Protein AF-A0A7W1ELS9-F1 (afdb_monomer)

Secondary structure (DSSP, 8-state):
--TTHHHHHHHHHHHS-SSSHHHHHHHHHHHHIIIIIB-SSSB-GGG-TTGGG-TTSSS---

Radius of gyration: 13.37 Å; Cα contacts (8 Å, |Δi|>4): 27; chains: 1; bounding box: 28×30×30 Å

Mean predicted aligned error: 5.07 Å

Foldseek 3Di:
DDPCPVVVVVVCVVPADPDDPSNVVVVVVVVCCDVPACDPPDHNLVPRPCNVVDPPRPDDDD

Nearest PDB structures (foldseek):
  4uob-assembly1_A  TM=8.297E-01  e=1.656E-01  Deinococcus radiodurans R1 = ATCC 13939 = DSM 20539
  8a5g-assembly1_A  TM=8.716E-01  e=6.743E-01  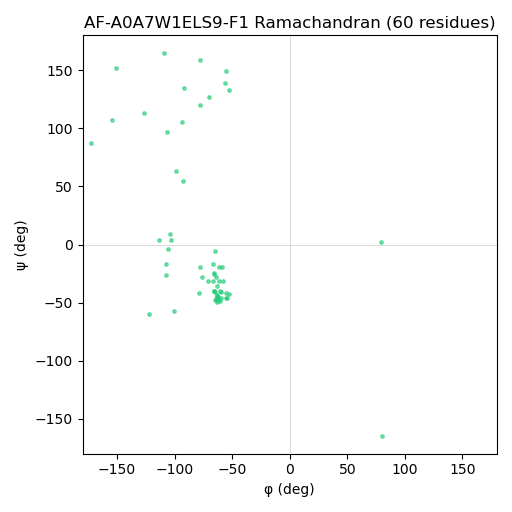Deinococcus radiodurans R1 = ATCC 13939 = DSM 20539
  1p59-assembly1_A  TM=6.051E-01  e=5.860E-01  Geobacillus stearothermophilus
  7rdt-assembly1_A  TM=7.047E-01  e=1.566E+00  Homo sapiens

pLDDT: mean 90.19, std 12.39, range [40.0, 98.0]

Solvent-accessible surface area (backbone atoms only — not comparable to full-atom values): 3999 Å² total; per-residue (Å²): 140,59,92,62,48,69,58,53,56,52,53,51,66,74,71,53,56,91,62,67,70,60,30,55,51,50,54,50,51,53,51,49,39,42,69,76,29,62,29,97,87,68,61,41,51,94,78,36,93,57,37,96,77,39,93,79,41,94,74,80,94,126

Structure (mmCIF, N/CA/C/O backbone):
data_AF-A0A7W1ELS9-F1
#
_entry.id   AF-A0A7W1ELS9-F1
#
loop_
_atom_site.group_PDB
_atom_site.id
_atom_site.type_symbol
_atom_site.label_atom_id
_atom_site.label_alt_id
_atom_site.label_comp_id
_atom_site.label_asym_id
_atom_site.label_entity_id
_atom_site.label_seq_id
_atom_site.pdbx_PDB_ins_code
_atom_site.Cartn_x
_atom_site.Cartn_y
_atom_site.Cartn_z
_atom_site.occupancy
_atom_site.B_iso_or_equiv
_atom_site.auth_seq_id
_atom_site.auth_comp_id
_atom_site.auth_asym_id
_atom_site.auth_atom_id
_atom_site.pdbx_PDB_model_num
ATOM 1 N N . THR A 1 1 ? -9.782 8.541 -15.938 1.00 56.44 1 THR A N 1
ATOM 2 C CA . THR A 1 1 ? -10.370 7.186 -15.905 1.00 56.44 1 THR A CA 1
ATOM 3 C C . THR A 1 1 ? -9.419 6.256 -16.649 1.00 56.44 1 THR A C 1
ATOM 5 O O . THR A 1 1 ? -9.130 6.501 -17.810 1.00 56.44 1 THR A O 1
ATOM 8 N N . GLY A 1 2 ? -8.804 5.284 -15.969 1.00 80.31 2 GLY A N 1
ATOM 9 C CA . GLY A 1 2 ? -7.804 4.375 -16.562 1.00 80.31 2 GLY A CA 1
ATOM 10 C C . GLY A 1 2 ? -8.338 2.950 -16.720 1.00 80.31 2 GLY A C 1
ATOM 11 O O . GLY A 1 2 ? -9.344 2.598 -16.096 1.00 80.31 2 GLY A O 1
ATOM 12 N N . ARG A 1 3 ? -7.661 2.112 -17.522 1.00 85.00 3 ARG A N 1
ATOM 13 C CA . ARG A 1 3 ? -7.963 0.668 -17.580 1.00 85.00 3 ARG A CA 1
ATOM 14 C C . ARG A 1 3 ? -7.940 0.082 -16.165 1.00 85.00 3 ARG A C 1
ATOM 16 O O . ARG A 1 3 ? -7.035 0.369 -15.390 1.00 85.00 3 ARG A O 1
ATOM 23 N N . GLY A 1 4 ? -8.958 -0.708 -15.829 1.00 90.44 4 GLY A N 1
ATOM 24 C CA . GLY A 1 4 ? -9.067 -1.375 -14.528 1.00 90.44 4 GLY A CA 1
ATOM 25 C C . GLY A 1 4 ? -9.554 -0.504 -13.364 1.00 90.44 4 GLY A C 1
ATOM 26 O O . GLY A 1 4 ? -9.669 -1.021 -12.258 1.00 90.44 4 GLY A O 1
ATOM 27 N N . GLN A 1 5 ? -9.903 0.775 -13.572 1.00 93.31 5 GLN A N 1
ATOM 28 C CA . GLN A 1 5 ? -10.334 1.662 -12.478 1.00 93.31 5 GLN A CA 1
ATOM 29 C C . GLN A 1 5 ? -11.519 1.097 -11.672 1.00 93.31 5 GLN A C 1
ATOM 31 O O . GLN A 1 5 ? -11.510 1.174 -10.446 1.00 93.31 5 GLN A O 1
ATOM 36 N N . GLN A 1 6 ? -12.516 0.500 -12.333 1.00 94.38 6 GLN A N 1
ATOM 37 C CA . GLN A 1 6 ? -13.657 -0.119 -11.644 1.00 94.38 6 GLN A CA 1
ATOM 38 C C . GLN A 1 6 ? -13.228 -1.300 -10.761 1.00 94.38 6 GLN A C 1
ATOM 40 O O . GLN A 1 6 ? -13.662 -1.395 -9.614 1.00 94.38 6 GLN A O 1
ATOM 45 N N . ALA A 1 7 ? -12.341 -2.163 -11.266 1.00 93.81 7 ALA A N 1
ATOM 46 C CA . ALA A 1 7 ? -11.821 -3.302 -10.514 1.00 93.81 7 ALA A CA 1
ATOM 47 C C . ALA A 1 7 ? -11.022 -2.838 -9.286 1.00 93.81 7 ALA A C 1
ATOM 49 O O . ALA A 1 7 ? -11.261 -3.322 -8.182 1.00 93.81 7 ALA A O 1
ATOM 50 N N . VAL A 1 8 ? -10.154 -1.832 -9.451 1.00 93.25 8 VAL A N 1
ATOM 51 C CA . VAL A 1 8 ? -9.371 -1.247 -8.350 1.00 93.25 8 VAL A CA 1
ATOM 52 C C . VAL A 1 8 ? -10.281 -0.667 -7.263 1.00 93.25 8 VAL A C 1
ATOM 54 O O . VAL A 1 8 ? -10.097 -0.969 -6.087 1.00 93.25 8 VAL A O 1
ATOM 57 N N . TRP A 1 9 ? -11.316 0.098 -7.629 1.00 94.50 9 TRP A N 1
ATOM 58 C CA . TRP A 1 9 ? -12.283 0.631 -6.659 1.00 94.50 9 TRP A CA 1
ATOM 59 C C . TRP A 1 9 ? -13.142 -0.446 -5.989 1.00 94.50 9 TRP A C 1
ATOM 61 O O . TRP A 1 9 ? -13.554 -0.282 -4.839 1.00 94.50 9 TRP A O 1
ATOM 71 N N . SER A 1 10 ? -13.435 -1.545 -6.685 1.00 96.12 10 SER A N 1
ATOM 72 C CA . SER A 1 10 ? -14.118 -2.695 -6.088 1.00 96.12 10 SER A CA 1
ATOM 73 C C . SER A 1 10 ? -13.253 -3.357 -5.014 1.00 96.12 10 SER A C 1
ATOM 75 O O . SER A 1 10 ? -13.719 -3.567 -3.896 1.00 96.12 10 SER A O 1
ATOM 77 N N . ILE A 1 11 ? -11.978 -3.609 -5.322 1.00 94.94 11 ILE A N 1
ATOM 78 C CA . ILE A 1 11 ? -11.016 -4.200 -4.384 1.00 94.94 11 ILE A CA 1
ATOM 79 C C . ILE A 1 11 ? -10.819 -3.281 -3.177 1.00 94.94 11 ILE A C 1
ATOM 81 O O . ILE A 1 11 ? -10.951 -3.739 -2.044 1.00 94.94 11 ILE A O 1
ATOM 85 N N . ALA A 1 12 ? -10.597 -1.982 -3.397 1.00 94.88 12 ALA A N 1
ATOM 86 C CA . ALA A 1 12 ? -10.420 -1.015 -2.316 1.00 94.88 12 ALA A CA 1
ATOM 87 C C . ALA A 1 12 ? -11.598 -1.042 -1.328 1.00 94.88 12 ALA A C 1
ATOM 89 O O . ALA A 1 12 ? -11.394 -1.139 -0.122 1.00 94.88 12 ALA A O 1
ATOM 90 N N . ARG A 1 13 ? -12.842 -1.058 -1.827 1.00 94.31 13 ARG A N 1
ATOM 91 C CA . ARG A 1 13 ? -14.039 -1.159 -0.973 1.00 94.31 13 ARG A CA 1
ATOM 92 C C . ARG A 1 13 ? -14.131 -2.472 -0.193 1.00 94.31 13 ARG A C 1
ATOM 94 O O . ARG A 1 13 ? -14.745 -2.477 0.868 1.00 94.31 13 ARG A O 1
ATOM 101 N N . SER A 1 14 ? -13.557 -3.561 -0.703 1.00 95.50 14 SER A N 1
ATOM 102 C CA . SER A 1 14 ? -13.600 -4.871 -0.039 1.00 95.50 14 SER A CA 1
ATOM 103 C C . SER A 1 14 ? -12.637 -4.993 1.146 1.00 95.50 14 SER A C 1
ATOM 105 O O . SER A 1 14 ? -12.927 -5.741 2.074 1.00 95.50 14 SER A O 1
ATOM 107 N N . ILE A 1 15 ? -11.526 -4.246 1.139 1.00 93.19 15 ILE A N 1
ATOM 108 C CA . ILE A 1 15 ? -10.471 -4.343 2.165 1.00 93.19 15 ILE A CA 1
ATOM 109 C C . ILE A 1 15 ? -10.433 -3.1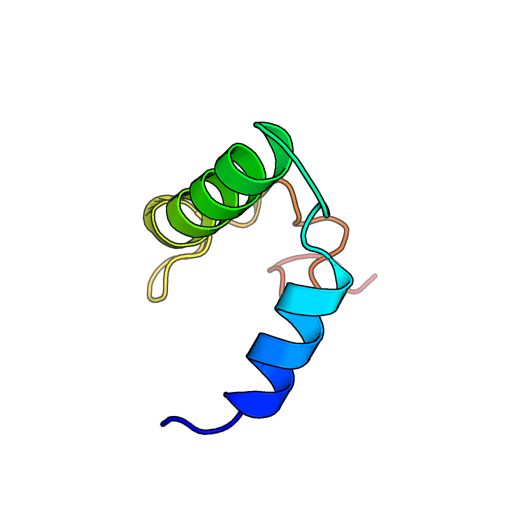51 3.128 1.00 93.19 15 ILE A C 1
ATOM 111 O O . ILE A 1 15 ? -9.813 -3.239 4.188 1.00 93.19 15 ILE A O 1
ATOM 115 N N . LEU A 1 16 ? -11.068 -2.031 2.772 1.00 94.44 16 LEU A N 1
ATOM 116 C CA . LEU A 1 16 ? -11.009 -0.808 3.564 1.00 94.44 16 LEU A CA 1
ATOM 117 C C . LEU A 1 16 ? -11.793 -0.963 4.884 1.00 94.44 16 LEU A C 1
ATOM 119 O O . LEU A 1 16 ? -12.990 -1.270 4.853 1.00 94.44 16 LEU A O 1
ATOM 123 N N . PRO A 1 17 ? -11.176 -0.686 6.051 1.00 94.75 17 PRO A N 1
ATOM 124 C CA . PRO A 1 17 ? -11.892 -0.642 7.322 1.00 94.75 17 PRO A CA 1
ATOM 125 C C . PRO A 1 17 ? -13.050 0.362 7.271 1.00 94.75 17 PRO A C 1
ATOM 127 O O . PRO A 1 17 ? -12.905 1.460 6.728 1.00 94.75 17 PRO A O 1
ATOM 130 N N . ARG A 1 18 ? -14.205 0.003 7.844 1.00 89.00 18 ARG A N 1
ATOM 131 C CA . ARG A 1 18 ? -15.451 0.770 7.655 1.00 89.00 18 ARG A CA 1
ATOM 132 C C . ARG A 1 18 ? -15.542 2.053 8.484 1.00 89.00 18 ARG A C 1
ATOM 134 O O . ARG A 1 18 ? -16.352 2.908 8.140 1.00 89.00 18 ARG A O 1
ATOM 141 N N . THR A 1 19 ? -14.761 2.201 9.554 1.00 86.75 19 THR A N 1
ATOM 142 C CA . THR A 1 19 ? -14.853 3.363 10.450 1.00 86.75 19 THR A CA 1
ATOM 143 C C . THR A 1 19 ? -13.528 3.707 11.137 1.00 86.75 19 THR A C 1
ATOM 145 O O . THR A 1 19 ? -12.694 2.848 11.432 1.00 86.75 19 THR A O 1
ATOM 148 N N . GLY A 1 20 ? -13.378 4.993 11.467 1.00 90.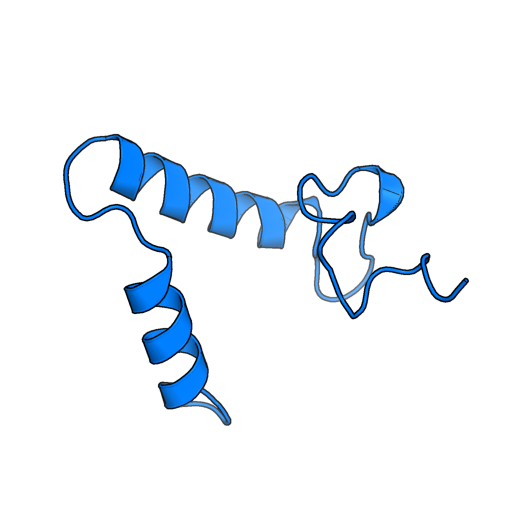31 20 GLY A N 1
ATOM 149 C CA . GLY A 1 20 ? -12.400 5.482 12.437 1.00 90.31 20 GLY A CA 1
ATOM 150 C C . GLY A 1 20 ? -10.967 5.636 11.924 1.00 90.31 20 GLY A C 1
ATOM 151 O O . GLY A 1 20 ? -10.686 5.656 10.725 1.00 90.31 20 GLY A O 1
ATOM 152 N N . LYS A 1 21 ? -10.040 5.775 12.879 1.00 94.50 21 LYS A N 1
ATOM 153 C CA . LYS A 1 21 ? -8.609 6.016 12.626 1.00 94.50 21 LYS A CA 1
ATOM 154 C C . LYS A 1 21 ? -7.974 4.921 11.765 1.00 94.50 21 LYS A C 1
ATOM 156 O O . LYS A 1 21 ? -7.104 5.218 10.957 1.00 94.50 21 LYS A O 1
ATOM 161 N N . THR A 1 22 ? -8.457 3.685 11.869 1.00 94.31 22 THR A N 1
ATOM 162 C CA . THR A 1 22 ? -7.950 2.540 11.105 1.00 94.31 22 THR A CA 1
ATOM 163 C C . THR A 1 22 ? -8.143 2.711 9.59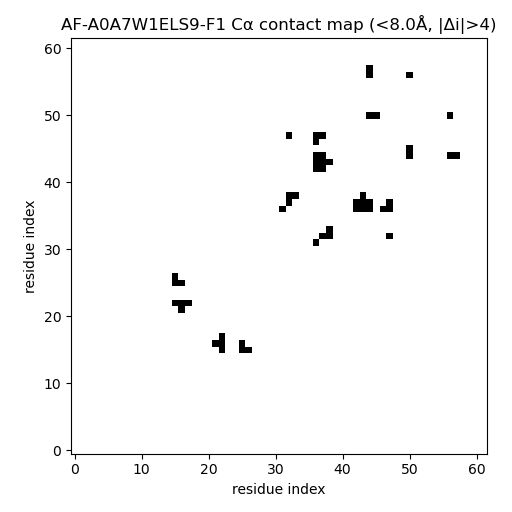7 1.00 94.31 22 THR A C 1
ATOM 165 O O . THR A 1 22 ? -7.258 2.340 8.832 1.00 94.31 22 THR A O 1
ATOM 168 N N . THR A 1 23 ? -9.245 3.327 9.150 1.00 95.56 23 THR A N 1
ATOM 169 C CA . THR A 1 23 ? -9.470 3.660 7.731 1.00 95.56 23 THR A CA 1
ATOM 170 C C . THR A 1 23 ? -8.411 4.637 7.222 1.00 95.56 23 THR A C 1
ATOM 172 O O . THR A 1 23 ? -7.843 4.441 6.148 1.00 95.56 23 THR A O 1
ATOM 175 N N . TRP A 1 24 ? -8.120 5.678 8.010 1.00 94.88 24 TRP A N 1
ATOM 176 C CA . TRP A 1 24 ? -7.089 6.660 7.678 1.00 94.88 24 TRP A CA 1
ATOM 177 C C . TRP A 1 24 ? -5.707 6.005 7.622 1.00 94.88 24 TRP A C 1
ATOM 179 O O . TRP A 1 24 ? -5.017 6.131 6.613 1.00 94.88 24 TRP A O 1
ATOM 189 N N . THR A 1 25 ? -5.341 5.234 8.649 1.00 96.31 25 THR A N 1
ATOM 190 C CA . THR A 1 25 ? -4.059 4.521 8.706 1.00 96.31 25 THR A CA 1
ATOM 191 C C . THR A 1 25 ? -3.899 3.549 7.541 1.00 96.31 25 THR A C 1
ATOM 193 O O . THR A 1 25 ? -2.826 3.499 6.953 1.00 96.31 25 THR A O 1
ATOM 196 N N . HIS A 1 26 ? -4.953 2.822 7.156 1.00 96.25 26 HIS A N 1
ATOM 197 C CA . HIS A 1 26 ? -4.917 1.903 6.016 1.00 96.25 26 HIS A CA 1
ATOM 198 C C . HIS A 1 26 ? -4.598 2.630 4.702 1.00 96.25 26 HIS A C 1
ATOM 200 O O . HIS A 1 26 ? -3.696 2.223 3.974 1.00 96.25 26 HIS A O 1
ATOM 206 N N . ASN A 1 27 ? -5.295 3.734 4.417 1.00 95.75 27 ASN A N 1
ATOM 207 C CA . ASN A 1 27 ? -5.052 4.508 3.201 1.00 95.75 27 ASN A CA 1
ATOM 208 C C . ASN A 1 27 ? -3.654 5.140 3.190 1.00 95.75 27 ASN A C 1
ATOM 210 O O . ASN A 1 27 ? -2.988 5.112 2.159 1.00 95.75 27 ASN A O 1
ATOM 214 N N . GLN A 1 28 ? -3.189 5.670 4.327 1.00 97.19 28 GLN A N 1
ATOM 215 C CA . GLN A 1 28 ? -1.830 6.211 4.448 1.00 97.19 28 GLN A CA 1
ATOM 216 C C . GLN A 1 28 ? -0.770 5.128 4.246 1.00 97.19 28 GLN A C 1
ATOM 218 O O . GLN A 1 28 ? 0.154 5.317 3.462 1.00 97.19 28 GLN A O 1
ATOM 223 N N . ALA A 1 29 ? -0.945 3.961 4.870 1.00 96.94 29 ALA A N 1
ATOM 224 C CA . ALA A 1 29 ? -0.039 2.833 4.700 1.00 96.94 29 ALA A CA 1
ATOM 225 C C . ALA A 1 29 ? 0.024 2.360 3.239 1.00 96.94 29 ALA A C 1
ATOM 227 O O . ALA A 1 29 ? 1.108 2.060 2.750 1.00 96.94 29 ALA A O 1
ATOM 228 N N . LEU A 1 30 ? -1.105 2.329 2.518 1.00 96.56 30 LEU A N 1
ATOM 229 C CA . LEU A 1 30 ? -1.123 1.987 1.091 1.00 96.56 30 LEU A CA 1
ATOM 230 C C . LEU A 1 30 ? -0.400 3.023 0.220 1.00 96.56 30 LEU A C 1
ATOM 232 O O . LEU A 1 30 ? 0.302 2.638 -0.716 1.00 96.56 30 LEU A O 1
ATOM 236 N N . MET A 1 31 ? -0.553 4.317 0.514 1.00 97.25 31 MET A N 1
ATOM 237 C CA . MET A 1 31 ? 0.175 5.374 -0.197 1.00 97.25 31 MET A CA 1
ATOM 238 C C . MET A 1 31 ? 1.684 5.252 0.033 1.00 97.25 31 MET A C 1
ATOM 240 O O . MET A 1 31 ? 2.446 5.242 -0.932 1.00 97.25 31 MET A O 1
ATOM 244 N N . GLU A 1 32 ? 2.102 5.064 1.285 1.00 98.00 32 GLU A N 1
ATOM 245 C CA . GLU A 1 32 ? 3.513 4.923 1.649 1.00 98.00 32 GLU A CA 1
ATOM 246 C C . GLU A 1 32 ? 4.138 3.651 1.066 1.00 98.00 32 GLU A C 1
ATOM 248 O O . GLU A 1 32 ? 5.249 3.676 0.538 1.00 98.00 32 GLU A O 1
ATOM 253 N N . LEU A 1 33 ? 3.393 2.541 1.069 1.00 97.38 33 LEU A N 1
ATOM 254 C CA . LEU A 1 33 ? 3.798 1.296 0.418 1.00 97.38 33 LEU A CA 1
ATOM 255 C C . LEU A 1 33 ? 4.108 1.527 -1.066 1.00 97.38 33 LEU A C 1
ATOM 257 O O . LEU A 1 33 ? 5.130 1.047 -1.548 1.00 97.38 33 LEU A O 1
ATOM 261 N N . GLY A 1 34 ? 3.257 2.260 -1.791 1.00 96.62 34 GLY A N 1
ATOM 262 C CA . GLY A 1 34 ? 3.479 2.580 -3.205 1.00 96.62 34 GLY A CA 1
ATOM 263 C C . GLY A 1 34 ? 4.617 3.578 -3.444 1.00 96.62 34 GLY A C 1
ATOM 264 O O . GLY A 1 34 ? 5.295 3.497 -4.469 1.00 96.62 34 GLY A O 1
ATOM 265 N N . ALA A 1 35 ? 4.848 4.493 -2.501 1.00 97.25 35 ALA A N 1
ATOM 266 C CA . ALA A 1 35 ? 5.879 5.520 -2.603 1.00 97.25 35 ALA A CA 1
ATOM 267 C C . ALA A 1 35 ? 7.287 4.991 -2.287 1.00 97.25 35 ALA A C 1
ATOM 269 O O 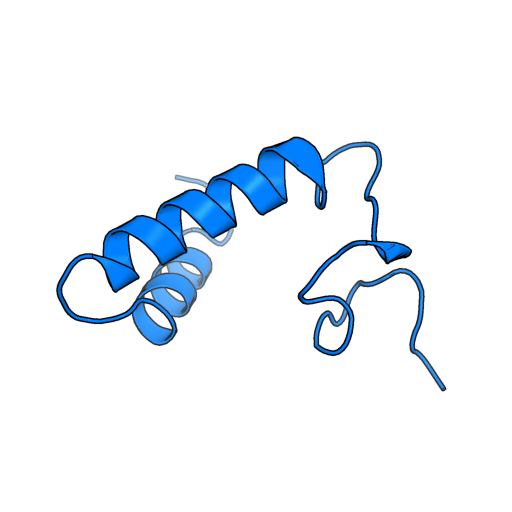. ALA A 1 35 ? 8.234 5.338 -2.991 1.00 97.25 35 ALA A O 1
ATOM 270 N N . LEU A 1 36 ? 7.426 4.153 -1.253 1.00 96.56 36 LEU A N 1
ATOM 271 C CA . LEU A 1 36 ? 8.731 3.754 -0.716 1.00 96.56 36 LEU A CA 1
ATOM 272 C C . LEU A 1 36 ? 9.150 2.317 -1.034 1.00 96.56 36 LEU A C 1
ATOM 274 O O . LEU A 1 36 ? 10.342 2.021 -1.036 1.00 96.56 36 LEU A O 1
ATOM 278 N N . VAL A 1 37 ? 8.205 1.402 -1.264 1.00 96.81 37 VAL A N 1
ATOM 279 C CA . VAL A 1 37 ? 8.504 -0.042 -1.302 1.00 96.81 37 VAL A CA 1
ATOM 280 C C . VAL A 1 37 ? 8.104 -0.668 -2.636 1.00 96.81 37 VAL A C 1
ATOM 282 O O . VAL A 1 37 ? 8.945 -1.201 -3.359 1.00 96.81 37 VAL A O 1
ATOM 285 N N . CYS A 1 38 ? 6.826 -0.603 -2.999 1.00 97.00 38 CYS A N 1
ATOM 286 C CA . CYS A 1 38 ? 6.267 -1.159 -4.231 1.00 97.00 38 CYS A CA 1
ATOM 287 C C . CYS A 1 38 ? 6.257 -0.103 -5.350 1.00 97.00 38 CYS A C 1
ATOM 289 O O . CYS A 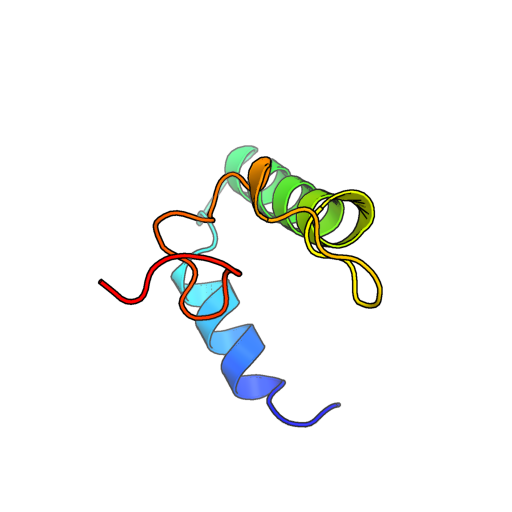1 38 ? 5.213 0.216 -5.918 1.00 97.00 38 CYS A O 1
ATOM 291 N N . THR A 1 39 ? 7.424 0.483 -5.630 1.00 95.94 39 THR A N 1
ATOM 292 C CA . THR A 1 39 ? 7.535 1.579 -6.604 1.00 95.94 39 THR A CA 1
ATOM 293 C C . THR A 1 39 ? 7.513 1.070 -8.049 1.00 95.94 39 THR A C 1
ATOM 295 O O . THR A 1 39 ? 7.840 -0.084 -8.331 1.00 95.94 39 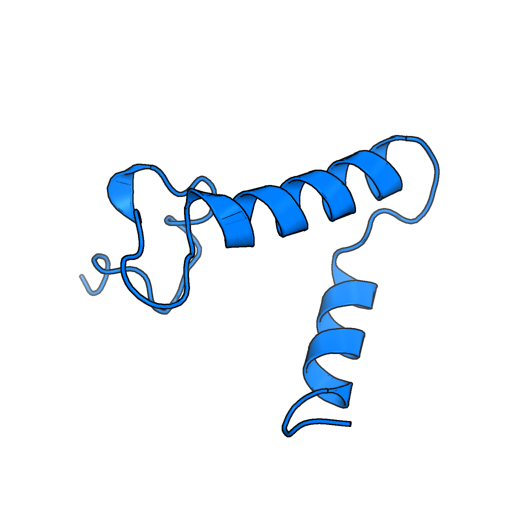THR A O 1
ATOM 298 N N . ALA A 1 40 ? 7.164 1.949 -8.995 1.00 93.50 40 ALA A N 1
ATOM 299 C CA . ALA A 1 40 ? 7.006 1.592 -10.408 1.00 93.50 40 ALA A CA 1
ATOM 300 C C . ALA A 1 40 ? 8.308 1.163 -11.115 1.00 93.50 40 ALA A C 1
ATOM 302 O O . ALA A 1 40 ? 8.241 0.454 -12.116 1.00 93.50 40 ALA A O 1
ATOM 303 N N . ARG A 1 41 ? 9.480 1.617 -10.642 1.00 91.00 41 ARG A N 1
ATOM 304 C CA . ARG A 1 41 ? 10.779 1.330 -11.282 1.00 91.00 41 ARG A CA 1
ATOM 305 C C . ARG A 1 41 ? 11.529 0.208 -10.577 1.00 91.00 41 ARG A C 1
ATOM 307 O O . ARG A 1 41 ? 11.885 -0.780 -11.209 1.00 91.00 41 ARG A O 1
ATOM 314 N N . VAL A 1 42 ? 11.779 0.373 -9.278 1.00 91.25 42 VAL A N 1
ATOM 315 C CA . VAL A 1 42 ? 12.528 -0.587 -8.462 1.00 91.25 42 VAL A CA 1
ATOM 316 C C . VAL A 1 42 ? 11.680 -0.946 -7.255 1.00 91.25 42 VAL A C 1
ATOM 318 O O . VAL A 1 42 ? 11.398 -0.114 -6.396 1.00 91.25 42 VAL A O 1
ATOM 321 N N . ARG A 1 43 ? 11.250 -2.203 -7.209 1.00 93.69 43 ARG A N 1
ATOM 322 C CA . ARG A 1 43 ? 10.442 -2.744 -6.118 1.00 93.69 43 ARG A CA 1
ATOM 323 C C . ARG A 1 43 ? 11.330 -3.373 -5.049 1.00 93.69 43 ARG A C 1
ATOM 325 O O . ARG A 1 43 ? 12.207 -4.175 -5.360 1.00 93.69 43 ARG A O 1
ATOM 332 N N . HIS A 1 44 ? 11.044 -3.083 -3.788 1.00 94.62 44 HIS A N 1
ATOM 333 C CA . HIS A 1 44 ? 11.760 -3.613 -2.630 1.00 94.62 44 HIS A CA 1
ATOM 334 C C . HIS A 1 44 ? 10.990 -4.794 -2.019 1.00 94.62 44 HIS A C 1
ATOM 336 O O . HIS A 1 44 ? 10.486 -4.731 -0.904 1.00 94.62 44 HIS A O 1
ATOM 342 N N . CYS A 1 45 ? 10.831 -5.886 -2.780 1.00 94.75 45 CYS A N 1
ATOM 343 C CA . CYS A 1 45 ? 9.976 -7.008 -2.364 1.00 94.75 45 CYS A CA 1
ATOM 344 C C . CYS A 1 45 ? 10.428 -7.694 -1.066 1.00 94.75 45 CYS A C 1
ATOM 346 O O . CYS A 1 45 ? 9.571 -8.161 -0.327 1.00 94.75 45 CYS A O 1
ATOM 348 N N . SER A 1 46 ? 11.730 -7.739 -0.774 1.00 92.69 46 SER A N 1
ATOM 349 C CA . SER A 1 46 ? 12.266 -8.357 0.448 1.00 92.69 46 SER A CA 1
ATOM 350 C C . SER A 1 46 ? 11.858 -7.634 1.736 1.00 92.69 46 SER A C 1
ATOM 352 O O . SER A 1 46 ? 11.816 -8.263 2.787 1.00 92.69 46 SER A O 1
ATOM 354 N N . SER A 1 47 ? 11.536 -6.338 1.666 1.00 93.50 47 SER A N 1
ATOM 355 C CA . SER A 1 47 ? 11.031 -5.543 2.793 1.00 93.50 47 SER A CA 1
ATOM 356 C C . SER A 1 47 ? 9.522 -5.291 2.721 1.00 93.50 47 SER A C 1
ATOM 358 O O . SER A 1 47 ? 8.973 -4.563 3.548 1.00 93.50 47 SER A O 1
ATOM 360 N N . CYS A 1 48 ? 8.830 -5.863 1.730 1.00 96.25 48 CYS A N 1
ATOM 361 C CA . CYS A 1 48 ? 7.418 -5.595 1.512 1.00 96.25 48 CYS A CA 1
ATOM 362 C C . CYS A 1 48 ? 6.549 -6.373 2.514 1.00 96.25 48 CYS A C 1
ATOM 364 O O . CYS A 1 48 ? 6.548 -7.605 2.485 1.00 96.25 48 CYS A O 1
ATOM 366 N N . PRO A 1 49 ? 5.737 -5.692 3.346 1.00 95.50 49 PRO A N 1
ATOM 367 C CA . PRO A 1 49 ? 4.956 -6.348 4.398 1.00 95.50 49 PRO A CA 1
ATOM 368 C C . PRO A 1 49 ? 3.858 -7.274 3.857 1.00 95.50 49 PRO A C 1
ATOM 370 O O . PRO A 1 49 ? 3.353 -8.120 4.586 1.00 95.50 49 PRO A O 1
ATOM 373 N N . VAL A 1 50 ? 3.487 -7.133 2.579 1.00 94.75 50 VAL A N 1
ATOM 374 C CA . VAL A 1 50 ? 2.484 -7.978 1.910 1.00 94.75 50 VAL A CA 1
ATOM 375 C C . VAL A 1 50 ? 3.108 -9.009 0.962 1.00 94.75 50 VAL A C 1
ATOM 377 O O . VAL A 1 50 ? 2.382 -9.668 0.219 1.00 94.75 50 VAL A O 1
ATOM 380 N N . GLN A 1 51 ? 4.439 -9.167 0.967 1.00 95.06 51 GLN A N 1
ATOM 381 C CA . GLN A 1 51 ? 5.143 -10.124 0.105 1.00 95.06 51 GLN A CA 1
ATOM 382 C C . GLN A 1 51 ? 4.602 -11.562 0.203 1.00 95.06 51 GLN A C 1
ATOM 384 O O . GLN A 1 51 ? 4.375 -12.133 -0.865 1.00 95.06 51 GLN A O 1
ATOM 389 N N . PRO A 1 52 ? 4.279 -12.119 1.392 1.00 92.69 52 PRO A N 1
ATOM 390 C CA . PRO A 1 52 ? 3.792 -13.499 1.501 1.00 92.69 52 PRO A CA 1
ATOM 391 C C . PRO A 1 52 ? 2.475 -13.768 0.760 1.00 92.69 52 PRO A C 1
ATOM 393 O O . PRO A 1 52 ? 2.142 -14.914 0.483 1.00 92.69 52 PRO A O 1
ATOM 396 N N . MET A 1 53 ? 1.714 -12.714 0.447 1.00 92.75 53 MET A N 1
ATOM 397 C CA . MET A 1 53 ? 0.413 -12.788 -0.226 1.00 92.75 53 MET A CA 1
ATOM 398 C C . MET A 1 53 ? 0.448 -12.172 -1.635 1.00 92.75 53 MET A C 1
ATOM 400 O O . MET A 1 53 ? -0.583 -12.057 -2.298 1.00 92.75 53 MET A O 1
ATOM 404 N N . CYS A 1 54 ? 1.618 -11.725 -2.100 1.00 93.94 54 CYS A N 1
ATOM 405 C CA . CYS A 1 54 ? 1.761 -10.978 -3.342 1.00 93.94 54 CYS A CA 1
ATOM 406 C C . CYS A 1 54 ? 2.093 -11.911 -4.512 1.00 93.94 54 CYS A C 1
ATOM 408 O O . CY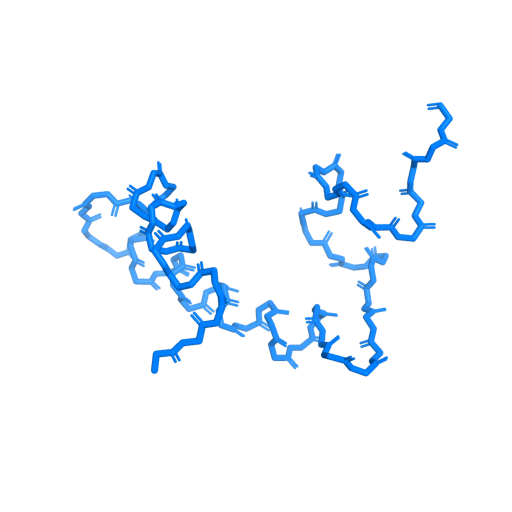S A 1 54 ? 3.239 -12.333 -4.679 1.00 93.94 54 CYS A O 1
ATOM 410 N N . ALA A 1 55 ? 1.097 -12.147 -5.374 1.00 92.50 55 ALA A N 1
ATOM 411 C CA . ALA A 1 55 ? 1.194 -13.028 -6.545 1.00 92.50 55 ALA A CA 1
ATOM 412 C C . ALA A 1 55 ? 2.285 -12.637 -7.559 1.00 92.50 55 ALA A C 1
ATOM 414 O O . ALA A 1 55 ? 2.687 -13.452 -8.381 1.00 92.50 55 ALA A O 1
ATOM 415 N N . THR A 1 56 ? 2.755 -11.388 -7.532 1.00 92.19 56 THR A N 1
ATOM 416 C CA . THR A 1 56 ? 3.792 -10.893 -8.446 1.00 92.19 56 THR A CA 1
ATOM 417 C C . THR A 1 56 ? 5.152 -10.734 -7.782 1.00 92.19 56 THR A C 1
ATOM 419 O O . THR A 1 56 ? 6.099 -10.351 -8.471 1.00 92.19 56 THR A O 1
ATOM 422 N N . SER A 1 57 ? 5.281 -10.963 -6.468 1.00 90.75 57 SER A N 1
ATOM 423 C CA . SER A 1 57 ? 6.544 -10.772 -5.744 1.00 90.75 57 SER A CA 1
ATOM 424 C C . SER A 1 57 ? 7.687 -11.578 -6.376 1.00 90.75 57 SER A C 1
ATOM 426 O O . SER A 1 57 ? 7.469 -12.608 -7.006 1.00 90.75 57 SER A O 1
ATOM 428 N N . ALA A 1 58 ? 8.923 -11.078 -6.272 1.00 74.44 58 ALA A N 1
ATOM 429 C CA . ALA A 1 58 ? 10.084 -11.689 -6.930 1.00 74.44 58 ALA A CA 1
ATOM 430 C C . ALA A 1 58 ? 10.442 -13.098 -6.407 1.00 74.44 58 ALA A C 1
ATOM 432 O O . ALA A 1 58 ? 11.320 -13.734 -6.978 1.00 74.44 58 ALA A O 1
ATOM 433 N N . ALA A 1 59 ? 9.771 -13.590 -5.361 1.00 62.72 59 ALA A N 1
ATOM 434 C CA . ALA A 1 59 ? 9.888 -14.966 -4.899 1.00 62.72 59 ALA A CA 1
ATOM 435 C C . ALA A 1 59 ? 8.606 -15.379 -4.156 1.00 62.72 59 ALA A C 1
ATOM 437 O O . ALA A 1 59 ? 8.345 -14.834 -3.086 1.00 62.72 59 ALA A O 1
ATOM 438 N N . THR A 1 60 ? 7.784 -16.234 -4.785 1.00 50.88 60 THR A N 1
ATOM 439 C CA . THR A 1 60 ? 7.491 -17.628 -4.367 1.00 50.88 60 THR A CA 1
ATOM 440 C C . THR A 1 60 ? 6.645 -18.309 -5.460 1.00 50.88 60 THR A C 1
ATOM 442 O O . THR A 1 60 ? 5.418 -18.299 -5.414 1.00 50.88 60 THR A O 1
ATOM 445 N N . VAL A 1 61 ? 7.308 -18.898 -6.463 1.00 45.88 61 VAL A N 1
ATOM 446 C CA . VAL A 1 61 ? 6.838 -20.149 -7.081 1.00 45.88 61 VAL A CA 1
ATOM 447 C C . VAL A 1 61 ? 7.800 -21.222 -6.583 1.00 45.88 61 VAL A C 1
ATOM 449 O O . VAL A 1 61 ? 8.915 -21.339 -7.090 1.00 45.88 61 VAL A O 1
ATOM 452 N N . ALA A 1 62 ? 7.378 -21.917 -5.535 1.00 40.00 62 ALA A N 1
ATOM 453 C CA . ALA A 1 62 ? 7.762 -23.276 -5.184 1.00 40.00 62 ALA A CA 1
ATOM 454 C C . ALA A 1 62 ? 6.523 -23.908 -4.545 1.00 40.00 62 ALA A C 1
ATOM 456 O O . ALA A 1 62 ? 5.952 -23.245 -3.647 1.00 40.00 62 ALA A O 1
#

Sequence (62 aa):
TGRGQQAVWSIARSILPRTGKTTWTHNQALMELGALVCTARV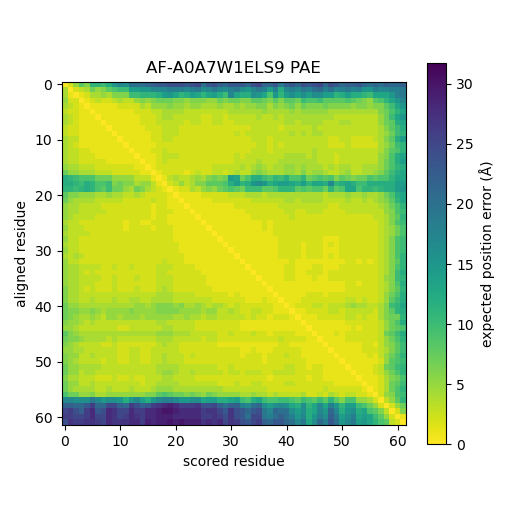RHCSSCPVQPMCATSAATVA